Protein AF-A0A7V8X5F7-F1 (afdb_monomer)

Nearest PDB structures (foldseek):
  7b90-assembly1_E  TM=5.081E-01  e=8.384E-01  Thermus thermophilus HB8
  6lxg-assembly1_B  TM=3.988E-01  e=2.016E+00  Mycobacterium tuberculosis

Sequence (150 aa):
MVTTQDTKTSAFPVDWNESIDSGATFMFDPMHFPYPVSPLLQSTMGPAFATGFTTAVNEYNLPIHTVEVCHRNHYRYDRQVMKQPASDEEMRQISEAAEASMQREVGRMMDQWHDEHLPNITSRLNRLRNLDVEGASPDELVKMLDEVGV

Solvent-accessible surface area (backbone atoms only — not comparable to full-atom values): 8913 Å² total; per-residue (Å²): 136,84,82,78,74,79,75,76,71,72,74,73,96,64,68,85,81,57,71,97,51,100,77,71,76,69,43,76,45,62,89,88,45,73,56,72,49,53,73,68,50,52,71,50,50,38,61,51,47,24,53,50,51,28,50,48,31,55,77,39,38,38,67,43,64,42,39,47,60,50,73,58,94,41,32,55,28,36,33,76,41,64,58,81,63,94,42,74,67,52,46,48,52,41,49,54,46,19,50,56,39,46,56,53,50,62,72,42,44,66,56,46,38,66,76,46,48,49,54,51,51,50,52,52,51,53,49,60,71,68,54,56,73,88,80,49,53,72,69,57,51,52,53,52,49,55,70,68,74,106

Foldseek 3Di:
DDDPDPPPPDPDPDDPPPDQDPPDDWAFDCPVFVDFADPVCCVPVQVVVFVVVCVVCVVLLHQFNTKHWDADPRGITIDTHGHDDPDPVSVVVSVVSNVVSCVVCVVCVVVCVVVPVVVLLVVLVVCVVPDPPVPDDPVRVVVSCVSNVD

Secondary structure (DSSP, 8-state):
---------PPPSS-TTS-SSSS--PEE-TTT--SPPPHHHHHHHHHHHHHHHHHHHHHTT-SEEEEEEEEETTEEEEEEEE---SSHHHHHHHHHHHHHHHHHHHHHHHHHIIIIIHHHHHHH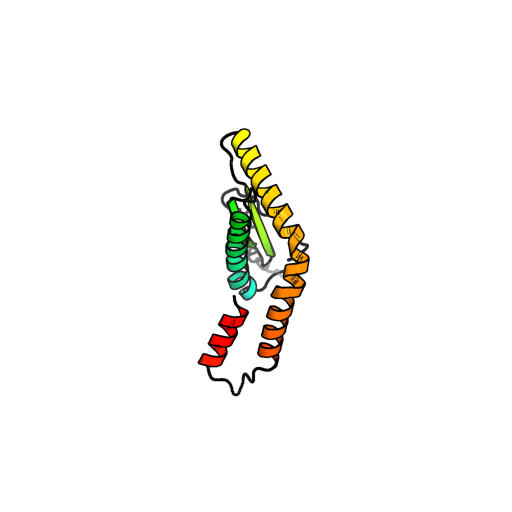HHHHHT--TTT--HHHHHHHHHHHH-

Mean predicted aligned error: 8.95 Å

Radius of gyration: 23.08 Å; Cα contacts (8 Å, |Δi|>4): 115; chains: 1; bounding box: 57×42×76 Å

pLDDT: mean 87.11, std 13.18, range [40.59, 97.25]

Structure (mmCIF, N/CA/C/O backbone):
data_AF-A0A7V8X5F7-F1
#
_entry.id   AF-A0A7V8X5F7-F1
#
loop_
_atom_site.group_PDB
_atom_site.id
_atom_site.type_symbol
_atom_site.label_atom_id
_atom_site.label_alt_id
_atom_site.label_comp_id
_atom_site.label_asym_id
_atom_site.label_entity_id
_atom_site.label_seq_id
_atom_site.pdbx_PDB_ins_code
_atom_site.Cartn_x
_atom_site.Cartn_y
_atom_site.Cartn_z
_atom_site.occupancy
_atom_site.B_iso_or_equiv
_atom_site.auth_seq_id
_atom_site.auth_comp_id
_atom_site.auth_asym_id
_atom_site.auth_atom_id
_atom_site.pdbx_PDB_model_num
ATOM 1 N N . MET A 1 1 ? 28.898 -22.343 53.533 1.00 40.59 1 MET A N 1
ATOM 2 C CA . MET A 1 1 ? 29.130 -22.624 52.103 1.00 40.59 1 MET A CA 1
ATOM 3 C C . MET A 1 1 ? 27.756 -22.638 51.452 1.00 40.59 1 MET A C 1
ATOM 5 O O . MET A 1 1 ? 27.006 -23.573 51.688 1.00 40.59 1 MET A O 1
ATOM 9 N N . VAL A 1 2 ? 27.352 -21.536 50.818 1.00 41.28 2 VAL A N 1
ATOM 10 C CA . VAL A 1 2 ? 26.044 -21.431 50.153 1.00 41.28 2 VAL A CA 1
ATOM 11 C C . VAL A 1 2 ? 26.284 -21.743 48.686 1.00 41.28 2 VAL A C 1
ATOM 13 O O . VAL A 1 2 ? 26.979 -20.994 48.007 1.00 41.28 2 VAL A O 1
ATOM 16 N N . THR A 1 3 ? 25.768 -22.876 48.228 1.00 44.78 3 THR A N 1
ATOM 17 C CA . THR A 1 3 ? 25.770 -23.234 46.813 1.00 44.78 3 THR A CA 1
ATOM 18 C C . THR A 1 3 ? 24.662 -22.434 46.145 1.00 44.78 3 THR A C 1
ATOM 20 O O . THR A 1 3 ? 23.486 -22.761 46.285 1.00 44.78 3 THR A O 1
ATOM 23 N N . THR A 1 4 ? 25.019 -21.354 45.457 1.00 48.47 4 THR A N 1
ATOM 24 C CA . THR A 1 4 ? 24.115 -20.696 44.514 1.00 48.47 4 THR A CA 1
ATOM 25 C C . THR A 1 4 ? 23.880 -21.653 43.353 1.00 48.47 4 THR A C 1
ATOM 27 O O . THR A 1 4 ? 24.790 -21.943 42.582 1.00 48.47 4 THR A O 1
ATOM 30 N N . GLN A 1 5 ? 22.667 -22.198 43.274 1.00 52.88 5 GLN A N 1
ATOM 31 C CA . GLN A 1 5 ? 22.177 -22.843 42.064 1.00 52.88 5 GLN A CA 1
ATOM 32 C C . GLN A 1 5 ? 22.178 -21.790 40.957 1.00 52.88 5 GLN A C 1
ATOM 34 O O . GLN A 1 5 ? 21.457 -20.799 41.061 1.00 52.88 5 GLN A O 1
ATOM 39 N N . ASP A 1 6 ? 22.979 -22.010 39.915 1.00 51.75 6 ASP A N 1
ATOM 40 C CA . ASP A 1 6 ? 22.837 -21.288 38.657 1.00 51.75 6 ASP A CA 1
ATOM 41 C C . ASP A 1 6 ? 21.407 -21.508 38.164 1.00 51.75 6 ASP A C 1
ATOM 43 O O . ASP A 1 6 ? 21.032 -22.597 37.715 1.00 51.75 6 ASP A O 1
ATOM 47 N N . THR A 1 7 ? 20.577 -20.475 38.288 1.00 54.78 7 THR A N 1
ATOM 48 C CA . THR A 1 7 ? 19.336 -20.361 37.532 1.00 54.78 7 THR A CA 1
ATOM 49 C C . THR A 1 7 ? 19.717 -20.537 36.073 1.00 54.78 7 THR A C 1
ATOM 51 O O . THR A 1 7 ? 20.319 -19.644 35.483 1.00 54.78 7 THR A O 1
ATOM 54 N N . LYS A 1 8 ? 19.410 -21.709 35.505 1.00 56.75 8 LYS A N 1
ATOM 55 C CA . LYS A 1 8 ? 19.467 -21.936 34.064 1.00 56.75 8 LYS A CA 1
ATOM 56 C C . LYS A 1 8 ? 18.655 -20.822 33.423 1.00 56.75 8 LYS A C 1
ATOM 58 O O . LYS A 1 8 ? 17.427 -20.856 33.473 1.00 56.75 8 LYS A O 1
ATOM 63 N N . THR A 1 9 ? 19.339 -19.834 32.861 1.00 57.44 9 THR A N 1
ATOM 64 C CA . THR A 1 9 ? 18.733 -18.860 31.968 1.00 57.44 9 THR A CA 1
ATOM 65 C C . THR A 1 9 ? 18.043 -19.685 30.894 1.00 57.44 9 THR A C 1
ATOM 67 O O . THR A 1 9 ? 18.713 -20.406 30.151 1.00 57.44 9 THR A O 1
ATOM 70 N N . SER A 1 10 ? 16.707 -19.689 30.871 1.00 63.28 10 SER A N 1
ATOM 71 C CA . SER A 1 10 ? 15.982 -20.302 29.764 1.00 63.28 10 SER A CA 1
ATOM 72 C C . SER A 1 10 ? 16.532 -19.659 28.500 1.00 63.28 10 SER A C 1
ATOM 74 O O . SER A 1 10 ? 16.605 -18.428 28.444 1.00 63.28 10 SER A O 1
ATOM 76 N N . ALA A 1 11 ? 16.982 -20.467 27.540 1.00 66.81 11 ALA A N 1
ATOM 77 C CA . ALA A 1 11 ? 17.453 -19.950 26.265 1.00 66.81 11 ALA A CA 1
ATOM 78 C C . ALA A 1 11 ? 16.443 -18.914 25.748 1.00 66.81 11 ALA A C 1
ATOM 80 O O . ALA A 1 11 ? 15.232 -19.132 25.841 1.00 66.81 11 ALA A O 1
ATOM 81 N N . PHE A 1 12 ? 16.941 -17.761 25.296 1.00 63.12 12 PHE A N 1
ATOM 82 C CA . PHE A 1 12 ? 16.089 -16.729 24.716 1.00 63.12 12 PHE A CA 1
ATOM 83 C C . PHE A 1 12 ? 15.263 -17.385 23.595 1.00 63.12 12 PHE A C 1
ATOM 85 O O . PHE A 1 12 ? 15.846 -18.096 22.777 1.00 63.12 12 PHE A O 1
ATOM 92 N N . PRO A 1 13 ? 13.929 -17.221 23.564 1.00 69.00 13 PRO A N 1
ATOM 93 C CA . PRO A 1 13 ? 13.042 -18.071 22.762 1.00 69.00 13 PRO A CA 1
ATOM 94 C C . PRO A 1 13 ? 13.134 -17.819 21.249 1.00 69.00 13 PRO A C 1
ATOM 96 O O . PRO A 1 13 ? 12.359 -18.392 20.490 1.00 69.00 13 PRO A O 1
ATOM 99 N N . VAL A 1 14 ? 14.047 -16.949 20.815 1.00 68.06 14 VAL A N 1
ATOM 100 C CA . VAL A 1 14 ? 14.237 -16.544 19.424 1.00 68.06 14 VAL A CA 1
ATOM 101 C C . VAL A 1 14 ? 15.713 -16.694 19.082 1.00 68.06 14 VAL A C 1
ATOM 103 O O . VAL A 1 14 ? 16.560 -16.014 19.663 1.00 68.06 14 VAL A O 1
ATOM 106 N N . ASP A 1 15 ? 16.032 -17.556 18.122 1.00 72.50 15 ASP A N 1
ATOM 107 C CA . ASP A 1 15 ? 17.359 -17.550 17.518 1.00 72.50 15 ASP A CA 1
ATOM 108 C C . ASP A 1 15 ? 17.427 -16.381 16.537 1.00 72.50 15 ASP A C 1
ATOM 110 O O . ASP A 1 15 ? 1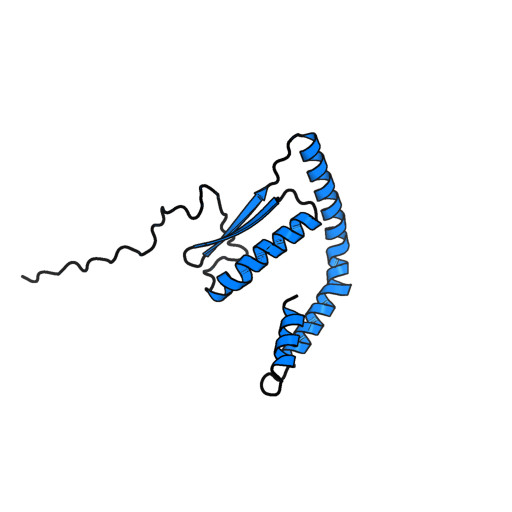6.714 -16.360 15.541 1.00 72.50 15 ASP A O 1
ATOM 114 N N . TRP A 1 16 ? 18.261 -15.382 16.823 1.00 66.88 16 TRP A N 1
ATOM 115 C CA . TRP A 1 16 ? 18.456 -14.220 15.950 1.00 66.88 16 TRP A CA 1
ATOM 116 C C . TRP A 1 16 ? 19.119 -14.580 14.615 1.00 66.88 16 TRP A C 1
ATOM 118 O O . TRP A 1 16 ? 18.967 -13.833 13.651 1.00 66.88 16 TRP A O 1
ATOM 128 N N . ASN A 1 17 ? 19.812 -15.722 14.550 1.00 67.12 17 ASN A N 1
ATOM 129 C CA . ASN A 1 17 ? 20.450 -16.223 13.334 1.00 67.12 17 ASN A CA 1
ATOM 130 C C . ASN A 1 17 ? 19.498 -17.050 12.467 1.00 67.12 17 ASN A C 1
ATOM 132 O O . ASN A 1 17 ? 19.842 -17.370 11.330 1.00 67.12 17 ASN A O 1
ATOM 136 N N . GLU A 1 18 ? 18.309 -17.390 12.975 1.00 72.00 18 GLU A N 1
ATOM 137 C CA . GLU A 1 18 ? 17.274 -17.994 12.149 1.00 72.00 18 GLU A CA 1
ATOM 138 C C . GLU A 1 18 ? 16.883 -16.993 11.058 1.00 72.00 18 GLU A C 1
ATOM 140 O O . GLU A 1 18 ? 16.557 -15.829 11.339 1.00 72.00 18 GLU A O 1
ATOM 145 N N . SER A 1 19 ? 16.991 -17.445 9.809 1.00 65.56 19 SER A N 1
ATOM 146 C CA . SER A 1 19 ? 16.630 -16.656 8.638 1.00 65.56 19 SER A CA 1
ATOM 147 C C . SER A 1 19 ? 15.135 -16.356 8.691 1.00 65.56 19 SER A C 1
ATOM 149 O O . SER A 1 19 ? 14.331 -17.265 8.884 1.00 65.56 19 SER A O 1
ATOM 151 N N . ILE A 1 20 ? 14.753 -15.087 8.526 1.00 62.59 20 ILE A N 1
ATOM 152 C CA . ILE A 1 20 ? 13.334 -14.665 8.500 1.00 62.59 20 ILE A CA 1
ATOM 153 C C . ILE A 1 20 ? 12.641 -15.208 7.238 1.00 62.59 20 ILE A C 1
ATOM 155 O O . ILE A 1 20 ? 11.418 -15.246 7.132 1.00 62.59 20 ILE A O 1
ATOM 159 N N . ASP A 1 21 ? 13.446 -15.631 6.272 1.00 61.22 21 ASP A N 1
ATOM 160 C CA . ASP A 1 21 ? 13.089 -15.870 4.894 1.00 61.22 21 ASP A CA 1
ATOM 161 C C . ASP A 1 21 ? 14.043 -16.873 4.230 1.00 61.22 21 ASP A C 1
ATOM 163 O O . ASP A 1 21 ? 15.162 -17.119 4.676 1.00 61.22 21 ASP A O 1
ATOM 167 N N . SER A 1 22 ? 13.606 -17.470 3.122 1.00 65.25 22 SER A N 1
ATOM 168 C CA . SER A 1 22 ? 14.365 -18.433 2.311 1.00 65.25 22 SER A CA 1
ATOM 169 C C . SER A 1 22 ? 15.516 -17.782 1.514 1.00 65.25 22 SER A C 1
ATOM 171 O O . SER A 1 22 ? 15.678 -18.059 0.328 1.00 65.25 22 SER A O 1
ATOM 173 N N . GLY A 1 23 ? 16.293 -16.890 2.140 1.00 73.56 23 GLY A N 1
ATOM 174 C CA . GLY A 1 23 ? 17.383 -16.130 1.516 1.00 73.56 23 GLY A CA 1
ATOM 175 C C . GLY A 1 23 ? 16.964 -14.800 0.879 1.00 73.56 23 GLY A C 1
ATOM 176 O O . GLY A 1 23 ? 17.660 -14.315 -0.012 1.00 73.56 23 GLY A O 1
ATOM 177 N N . ALA A 1 24 ? 15.831 -14.221 1.288 1.00 82.06 24 ALA A N 1
ATOM 178 C CA . ALA A 1 24 ? 15.433 -12.883 0.855 1.00 82.06 24 ALA A CA 1
ATOM 179 C C . ALA A 1 24 ? 16.085 -11.791 1.732 1.00 82.06 24 ALA A C 1
ATOM 181 O O . ALA A 1 24 ? 16.900 -12.061 2.611 1.00 82.06 24 ALA A O 1
ATOM 182 N N . THR A 1 25 ? 15.824 -10.523 1.417 1.00 85.38 25 THR A N 1
ATOM 183 C CA 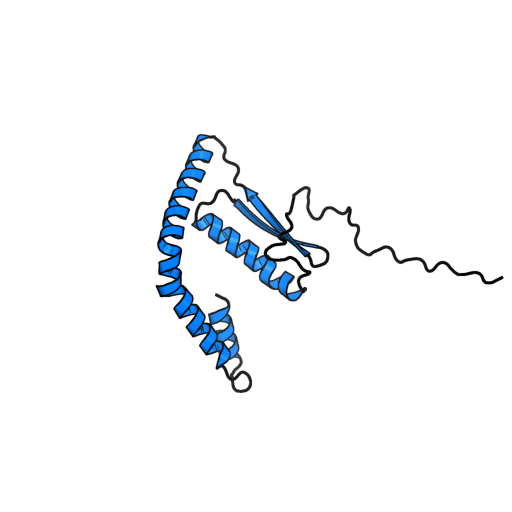. THR A 1 25 ? 16.311 -9.386 2.207 1.00 85.38 25 THR A CA 1
ATOM 184 C C . THR A 1 25 ? 15.157 -8.427 2.421 1.00 85.38 25 THR A C 1
ATOM 186 O O . THR A 1 25 ? 14.645 -7.853 1.459 1.00 85.38 25 THR A O 1
ATOM 189 N N . PHE A 1 26 ? 14.754 -8.273 3.679 1.00 91.44 26 PHE A N 1
ATOM 190 C CA . PHE A 1 26 ? 13.757 -7.300 4.104 1.00 91.44 26 PHE A CA 1
ATOM 191 C C . PHE A 1 26 ? 14.428 -6.074 4.716 1.00 91.44 26 PHE A C 1
ATOM 193 O O . PHE A 1 26 ? 15.465 -6.166 5.377 1.00 91.44 26 PHE A O 1
ATOM 200 N N . MET A 1 27 ? 13.802 -4.924 4.510 1.00 92.31 27 MET A N 1
ATOM 201 C CA . MET A 1 27 ? 14.254 -3.632 4.991 1.00 92.31 27 MET A CA 1
ATOM 202 C C . MET A 1 27 ? 13.425 -3.211 6.197 1.00 92.31 27 MET A C 1
ATOM 204 O O . MET A 1 27 ? 12.210 -3.392 6.236 1.00 92.31 27 MET A O 1
ATOM 208 N N . PHE A 1 28 ? 14.101 -2.657 7.200 1.00 93.56 28 PHE A N 1
ATOM 209 C CA . PHE A 1 28 ? 13.427 -1.989 8.303 1.00 93.56 28 PHE A CA 1
ATOM 210 C C . PHE A 1 28 ? 13.058 -0.566 7.880 1.00 93.56 28 PHE A C 1
ATOM 212 O O . PHE A 1 28 ? 13.920 0.162 7.384 1.00 93.56 28 PHE A O 1
ATOM 219 N N . ASP A 1 29 ? 11.808 -0.173 8.118 1.00 89.94 29 ASP A N 1
ATOM 220 C CA . ASP A 1 29 ? 11.287 1.163 7.832 1.00 89.94 29 ASP A CA 1
ATOM 221 C C . ASP A 1 29 ? 11.114 1.973 9.131 1.00 89.94 29 ASP A C 1
ATOM 223 O O . ASP A 1 29 ? 10.038 1.972 9.742 1.00 89.94 29 ASP A O 1
ATOM 227 N N . PRO A 1 30 ? 12.160 2.690 9.580 1.00 93.88 30 PRO A N 1
ATOM 228 C CA . PRO A 1 30 ? 12.078 3.503 10.785 1.00 93.88 30 PRO A CA 1
ATOM 229 C C . PRO A 1 30 ? 11.247 4.777 10.592 1.00 93.88 30 PRO A C 1
ATOM 231 O O . PRO A 1 30 ? 10.942 5.440 11.580 1.00 93.88 30 PRO A O 1
ATOM 234 N N . MET A 1 31 ? 10.908 5.158 9.355 1.00 95.31 31 MET A N 1
ATOM 235 C CA . MET A 1 31 ? 10.143 6.377 9.095 1.00 95.31 31 MET A CA 1
ATOM 236 C C . MET A 1 31 ? 8.667 6.174 9.439 1.00 95.31 31 MET A C 1
ATOM 238 O O . MET A 1 31 ? 8.061 7.053 10.050 1.00 95.31 31 MET A O 1
ATOM 242 N N . HIS A 1 32 ? 8.110 5.008 9.103 1.00 91.94 32 HIS A N 1
ATOM 243 C CA . HIS A 1 32 ? 6.701 4.701 9.367 1.00 91.94 32 HIS A CA 1
ATOM 244 C C . HIS A 1 32 ? 6.497 3.729 10.537 1.00 91.94 32 HIS A C 1
ATOM 246 O O . HIS A 1 32 ? 5.473 3.805 11.218 1.00 91.94 32 HIS A O 1
ATOM 252 N N . PHE A 1 33 ? 7.465 2.847 10.816 1.00 93.94 33 PHE A N 1
ATOM 253 C CA . PHE A 1 33 ? 7.370 1.824 11.866 1.00 93.94 33 PHE A CA 1
ATOM 254 C C . PHE A 1 33 ? 8.603 1.791 12.791 1.00 93.94 33 PHE A C 1
ATOM 256 O O . PHE A 1 33 ? 9.216 0.737 12.964 1.00 93.94 33 PHE A O 1
ATOM 263 N N . PRO A 1 34 ? 8.967 2.910 13.455 1.00 96.25 34 PRO A N 1
ATOM 264 C CA . PRO A 1 34 ? 10.154 2.966 14.319 1.00 96.25 34 PRO A CA 1
ATOM 265 C C . PRO A 1 34 ? 10.069 2.086 15.576 1.00 96.25 34 PRO A C 1
ATOM 267 O O . PRO A 1 34 ? 11.090 1.809 16.208 1.00 9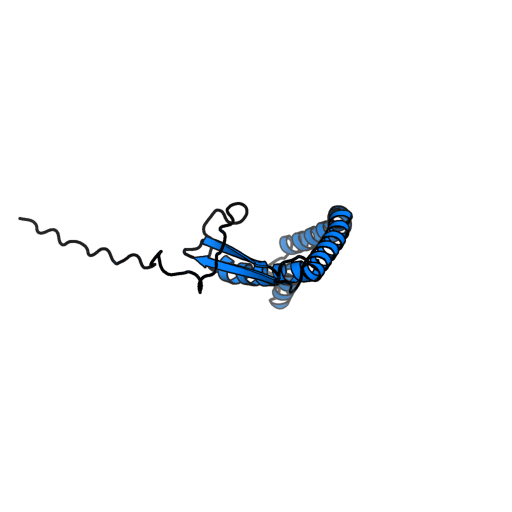6.25 34 PRO A O 1
ATOM 270 N N . TYR A 1 35 ? 8.865 1.663 15.967 1.00 96.44 35 TYR A N 1
ATOM 271 C CA . TYR A 1 35 ? 8.594 0.967 17.223 1.00 96.44 35 TYR A CA 1
ATOM 272 C C . TYR A 1 35 ? 7.907 -0.385 16.997 1.00 96.44 35 TYR A C 1
ATOM 274 O O . TYR A 1 35 ? 7.304 -0.603 15.943 1.00 96.44 35 TYR A O 1
ATOM 282 N N . PRO A 1 36 ? 7.937 -1.277 18.005 1.00 95.38 36 PRO A N 1
ATOM 283 C CA . PRO A 1 36 ? 7.167 -2.511 17.990 1.00 95.38 36 PRO A CA 1
ATOM 284 C C . PRO A 1 36 ? 5.678 -2.286 17.686 1.00 95.38 36 PRO A C 1
ATOM 286 O O . PRO A 1 36 ? 5.020 -1.449 18.304 1.00 95.38 36 PRO A O 1
ATOM 289 N N . VAL A 1 37 ? 5.133 -3.086 16.777 1.00 94.50 37 VAL A N 1
ATOM 290 C CA . VAL A 1 37 ? 3.725 -3.127 16.394 1.00 94.50 37 VAL A CA 1
ATOM 291 C C . VAL A 1 37 ? 2.976 -4.225 17.150 1.00 94.50 37 VAL A C 1
ATOM 293 O O . VAL A 1 37 ? 3.468 -5.341 17.350 1.00 94.50 37 VAL A O 1
ATOM 296 N N . SER A 1 38 ? 1.748 -3.921 17.570 1.00 94.50 38 SER A N 1
ATOM 297 C CA . SER A 1 38 ? 0.905 -4.872 18.298 1.00 94.50 38 SER A CA 1
ATOM 298 C C . SER A 1 38 ? 0.515 -6.070 17.418 1.00 94.50 38 SER A C 1
ATOM 300 O O . SER A 1 38 ? 0.426 -5.923 16.197 1.00 94.50 38 SER A O 1
ATOM 302 N N . PRO A 1 39 ? 0.209 -7.245 18.000 1.00 92.69 39 PRO A N 1
ATOM 303 C CA . PRO A 1 39 ? -0.277 -8.394 17.231 1.00 92.69 39 PRO A CA 1
ATOM 304 C C . PRO A 1 39 ? -1.502 -8.083 16.357 1.00 92.69 39 PRO A C 1
ATOM 306 O O . PRO A 1 39 ? -1.606 -8.598 15.249 1.00 92.69 39 PRO A O 1
ATOM 309 N N . LEU A 1 40 ? -2.394 -7.199 16.822 1.00 90.44 40 LEU A N 1
ATOM 310 C CA . LEU A 1 40 ? -3.555 -6.752 16.048 1.00 90.44 40 LEU A CA 1
ATOM 311 C C . LEU A 1 40 ? -3.140 -5.992 14.784 1.00 90.44 40 LEU A C 1
ATOM 313 O O . LEU A 1 40 ? -3.699 -6.211 13.713 1.00 90.44 40 LEU A O 1
ATOM 317 N N . LEU A 1 41 ? -2.146 -5.110 14.891 1.00 89.94 41 LEU A N 1
ATOM 318 C CA . LEU A 1 41 ? -1.657 -4.357 13.742 1.00 89.94 41 LEU A CA 1
ATOM 319 C C . LEU A 1 41 ? -0.932 -5.277 12.751 1.00 89.94 41 LEU A C 1
ATOM 321 O O . LEU A 1 41 ? -1.090 -5.133 11.541 1.00 89.94 41 LEU A O 1
ATOM 325 N N . GLN A 1 42 ? -0.193 -6.263 13.263 1.00 92.88 42 GLN A N 1
ATOM 326 C CA . GLN A 1 42 ? 0.474 -7.269 12.436 1.00 92.88 42 GLN A CA 1
ATOM 327 C C . GLN A 1 42 ? -0.527 -8.096 11.624 1.00 92.88 42 GLN A C 1
ATOM 329 O O . GLN A 1 42 ? -0.303 -8.312 10.434 1.00 92.88 42 GLN A O 1
ATOM 334 N N . SER A 1 43 ? -1.625 -8.539 12.247 1.00 89.88 43 SER A N 1
ATOM 335 C CA . SER A 1 43 ? -2.613 -9.415 11.606 1.00 89.88 43 SER A CA 1
ATOM 336 C C . SER A 1 43 ? -3.544 -8.694 10.634 1.00 89.88 43 SER A C 1
ATOM 338 O O . SER A 1 43 ? -4.049 -9.323 9.708 1.00 89.88 43 SER A O 1
ATOM 340 N N . THR A 1 44 ? -3.763 -7.393 10.821 1.00 88.44 44 THR A N 1
ATOM 341 C CA . THR A 1 44 ? -4.675 -6.602 9.982 1.00 88.44 44 THR A CA 1
ATOM 342 C C . THR A 1 44 ? -3.921 -5.788 8.934 1.00 88.44 44 THR A C 1
ATOM 344 O O . THR A 1 44 ? -4.086 -5.996 7.733 1.00 88.44 44 THR A O 1
ATOM 347 N N . MET A 1 45 ? -3.035 -4.892 9.366 1.00 86.88 45 MET A N 1
ATOM 348 C CA . MET A 1 45 ? -2.382 -3.929 8.484 1.00 86.88 45 MET A CA 1
ATOM 349 C C . MET A 1 45 ? -1.266 -4.545 7.640 1.00 86.88 45 MET A C 1
ATOM 351 O O . MET A 1 45 ? -1.036 -4.086 6.527 1.00 86.88 45 MET A O 1
ATOM 355 N N . GLY A 1 46 ? -0.566 -5.570 8.134 1.00 87.88 46 GLY A N 1
ATOM 356 C CA . GLY A 1 46 ? 0.487 -6.247 7.367 1.00 87.88 46 GLY A CA 1
ATOM 357 C C . GLY A 1 46 ? -0.023 -6.803 6.029 1.00 87.88 46 GLY A C 1
ATOM 358 O O . GLY A 1 46 ? 0.425 -6.337 4.978 1.00 87.88 46 GLY A O 1
ATOM 359 N N . PRO A 1 47 ? -0.991 -7.742 6.048 1.00 88.50 47 PRO A N 1
ATOM 360 C CA . PRO A 1 47 ? -1.571 -8.316 4.833 1.00 88.50 47 PRO A CA 1
ATOM 361 C C . PRO A 1 47 ? -2.280 -7.284 3.947 1.00 88.50 47 PRO A C 1
ATOM 363 O O . PRO A 1 47 ? -2.123 -7.312 2.723 1.00 88.50 47 PRO A O 1
ATOM 366 N N . ALA A 1 48 ? -3.027 -6.355 4.559 1.00 90.81 48 ALA A N 1
ATOM 367 C CA . ALA A 1 48 ? -3.741 -5.310 3.830 1.00 90.81 48 ALA A CA 1
ATOM 368 C C . ALA A 1 48 ? -2.773 -4.383 3.081 1.00 90.81 48 ALA A C 1
ATOM 370 O O . ALA A 1 48 ? -2.976 -4.108 1.900 1.00 90.81 48 ALA A O 1
ATOM 371 N N . PHE A 1 49 ? -1.681 -3.966 3.729 1.00 91.44 49 PHE A N 1
ATOM 372 C CA . PHE A 1 49 ? -0.668 -3.122 3.102 1.00 91.44 49 PHE A CA 1
ATOM 373 C C . PHE A 1 49 ? 0.024 -3.836 1.943 1.00 91.44 49 PHE A C 1
ATOM 375 O O . PHE A 1 49 ? 0.100 -3.273 0.857 1.00 91.44 49 PHE A O 1
ATOM 382 N N . ALA A 1 50 ? 0.509 -5.065 2.149 1.00 93.00 50 ALA A N 1
ATOM 383 C CA . ALA A 1 50 ? 1.189 -5.826 1.099 1.00 93.00 50 ALA A CA 1
ATOM 384 C C . ALA A 1 50 ? 0.303 -5.971 -0.152 1.00 93.00 50 ALA A C 1
ATOM 386 O O . ALA A 1 50 ? 0.741 -5.697 -1.270 1.00 93.00 50 ALA A O 1
ATOM 387 N N . THR A 1 51 ? -0.974 -6.310 0.046 1.00 94.75 51 THR A N 1
ATOM 388 C CA . THR A 1 51 ? -1.955 -6.480 -1.037 1.00 94.75 51 THR A CA 1
ATOM 389 C C . THR A 1 51 ? -2.286 -5.159 -1.730 1.00 94.75 51 THR A C 1
ATOM 391 O O . THR A 1 51 ? -2.216 -5.066 -2.958 1.00 94.75 51 THR A O 1
ATOM 394 N N . GLY A 1 52 ? -2.629 -4.124 -0.959 1.00 94.12 52 GLY A N 1
ATOM 395 C CA . GLY A 1 52 ? -3.009 -2.818 -1.496 1.00 94.12 52 GLY A CA 1
ATOM 396 C C . GLY A 1 52 ? -1.856 -2.147 -2.235 1.00 94.12 52 GLY A C 1
ATOM 397 O O . GLY A 1 52 ? -2.024 -1.689 -3.362 1.00 94.12 52 GLY A O 1
ATOM 398 N N . PHE A 1 53 ? -0.653 -2.176 -1.658 1.00 94.06 53 PHE A N 1
ATOM 399 C CA . PHE A 1 53 ? 0.530 -1.604 -2.292 1.00 94.06 53 PHE A CA 1
ATOM 400 C C . PHE A 1 53 ? 0.911 -2.379 -3.558 1.00 94.06 53 PHE A C 1
ATOM 402 O O . PHE A 1 53 ? 1.180 -1.763 -4.583 1.00 94.06 53 PHE A O 1
ATOM 409 N N . THR A 1 54 ? 0.853 -3.717 -3.534 1.00 96.44 54 THR A N 1
ATOM 410 C CA . THR A 1 54 ? 1.064 -4.540 -4.740 1.00 96.44 54 THR A CA 1
ATOM 411 C C . THR A 1 54 ? 0.041 -4.219 -5.835 1.00 96.44 54 THR A C 1
ATOM 413 O O . THR A 1 54 ? 0.373 -4.187 -7.017 1.00 96.44 54 THR A O 1
ATOM 416 N N . THR A 1 55 ? -1.205 -3.937 -5.466 1.00 96.12 55 THR A N 1
ATOM 417 C CA . THR A 1 55 ? -2.234 -3.520 -6.429 1.00 96.12 55 THR A CA 1
ATOM 418 C C . THR A 1 55 ? -1.887 -2.161 -7.040 1.00 96.12 55 THR A C 1
ATOM 420 O O . THR A 1 55 ? -1.841 -2.037 -8.262 1.00 96.12 55 THR A O 1
ATOM 423 N N . ALA A 1 56 ? -1.533 -1.178 -6.209 1.00 93.12 56 ALA A N 1
ATOM 424 C CA . ALA A 1 56 ? -1.180 0.168 -6.655 1.00 93.12 56 ALA A CA 1
ATOM 425 C C . ALA A 1 56 ? 0.059 0.189 -7.568 1.00 93.12 56 ALA A C 1
ATOM 427 O O . ALA A 1 56 ? 0.048 0.834 -8.613 1.00 93.12 56 ALA A O 1
ATOM 428 N N . VAL A 1 57 ? 1.129 -0.545 -7.230 1.00 94.81 57 VAL A N 1
ATOM 429 C CA . VAL A 1 57 ? 2.332 -0.591 -8.087 1.00 94.81 57 VAL A CA 1
ATOM 430 C C . VAL A 1 57 ? 2.032 -1.189 -9.462 1.00 94.81 57 VAL A C 1
ATOM 432 O O . VAL A 1 57 ? 2.651 -0.786 -10.446 1.00 94.81 57 VAL A O 1
ATOM 435 N N . ASN A 1 58 ? 1.069 -2.112 -9.549 1.00 93.31 58 ASN A N 1
ATOM 436 C CA . ASN A 1 58 ? 0.620 -2.669 -10.821 1.00 93.31 58 ASN A CA 1
ATOM 437 C C . ASN A 1 58 ? -0.233 -1.667 -11.608 1.00 93.31 58 ASN A C 1
ATOM 439 O O . ASN A 1 58 ? 0.006 -1.490 -12.799 1.00 93.31 58 ASN A O 1
ATOM 443 N N . GLU A 1 59 ? -1.166 -0.975 -10.953 1.00 93.69 59 GLU A N 1
ATOM 444 C CA . GLU A 1 59 ? -2.001 0.061 -11.576 1.00 93.69 59 GLU A CA 1
ATOM 445 C C . GLU A 1 59 ? -1.168 1.213 -12.161 1.00 93.69 59 GLU A C 1
ATOM 447 O O . GLU A 1 59 ? -1.436 1.692 -13.265 1.00 93.69 59 GLU A O 1
ATOM 452 N N . TYR A 1 60 ? -0.102 1.607 -11.463 1.00 92.50 60 TYR A N 1
ATOM 453 C CA . TYR A 1 60 ? 0.803 2.676 -11.890 1.00 92.50 60 TYR A CA 1
ATOM 454 C C . TYR A 1 60 ? 1.994 2.193 -12.724 1.00 92.50 60 TYR A C 1
ATOM 456 O O . TYR A 1 60 ? 2.919 2.962 -12.978 1.00 92.50 60 TYR A O 1
ATOM 464 N N . ASN A 1 61 ? 1.986 0.932 -13.166 1.00 93.81 61 ASN A N 1
ATOM 465 C CA . ASN A 1 61 ? 3.036 0.331 -13.993 1.00 93.81 61 ASN A CA 1
ATOM 466 C C . ASN A 1 61 ? 4.453 0.436 -13.403 1.00 93.81 61 ASN A C 1
ATOM 468 O O . ASN A 1 61 ? 5.437 0.376 -14.138 1.00 93.81 61 ASN A O 1
ATOM 472 N N . LEU A 1 62 ? 4.581 0.552 -12.081 1.00 95.25 62 LEU A N 1
ATOM 473 C CA . LEU A 1 62 ? 5.879 0.663 -11.426 1.00 95.25 62 LEU A CA 1
ATOM 474 C C . LEU A 1 62 ? 6.710 -0.618 -11.646 1.00 95.25 62 LEU A C 1
ATOM 476 O O . LEU A 1 62 ? 6.150 -1.707 -11.849 1.00 95.25 62 LEU A O 1
ATOM 480 N N . PRO A 1 63 ? 8.054 -0.537 -11.585 1.00 95.31 63 PRO A N 1
ATOM 481 C CA . PRO A 1 63 ? 8.951 -1.677 -11.801 1.00 95.31 63 PRO A CA 1
ATOM 482 C C . PRO A 1 63 ? 8.972 -2.677 -10.625 1.00 95.31 63 PRO A C 1
ATOM 484 O O . PRO A 1 63 ? 9.953 -3.389 -10.420 1.00 95.31 63 PRO A O 1
ATOM 487 N N . ILE A 1 64 ? 7.888 -2.755 -9.853 1.00 95.81 64 ILE A N 1
ATOM 488 C CA . ILE A 1 64 ? 7.722 -3.627 -8.690 1.00 95.81 64 ILE A CA 1
ATOM 489 C C . ILE A 1 64 ? 6.726 -4.725 -9.070 1.00 95.81 64 ILE A C 1
ATOM 491 O O . ILE A 1 64 ? 5.651 -4.448 -9.595 1.00 95.81 64 ILE A O 1
ATOM 495 N N . HIS A 1 65 ? 7.103 -5.979 -8.845 1.00 94.62 65 HIS A N 1
ATOM 496 C CA . HIS A 1 65 ? 6.258 -7.150 -9.054 1.00 94.62 65 HIS A CA 1
ATOM 497 C C . HIS A 1 65 ? 5.325 -7.389 -7.863 1.00 94.62 65 HIS A C 1
ATOM 499 O O . HIS A 1 65 ? 4.127 -7.590 -8.047 1.00 94.62 65 HIS A O 1
ATOM 505 N N . THR A 1 66 ? 5.875 -7.360 -6.648 1.00 95.38 66 THR A N 1
ATOM 506 C CA . THR A 1 66 ? 5.113 -7.535 -5.409 1.00 95.38 66 THR A CA 1
ATOM 507 C C . THR A 1 66 ? 5.783 -6.813 -4.247 1.00 95.38 66 THR A C 1
ATOM 509 O O . THR A 1 66 ? 6.999 -6.591 -4.258 1.00 95.38 66 THR A O 1
ATOM 512 N N . VAL A 1 67 ? 4.986 -6.455 -3.245 1.00 94.94 67 VAL A N 1
ATOM 513 C CA . VAL A 1 67 ? 5.449 -5.968 -1.948 1.00 94.94 67 VAL A CA 1
ATOM 514 C C . VAL A 1 67 ? 5.126 -7.002 -0.885 1.00 94.94 67 VAL A C 1
ATOM 516 O O . VAL A 1 67 ? 3.979 -7.404 -0.705 1.00 94.94 67 VAL A O 1
ATOM 519 N N . GLU A 1 68 ? 6.153 -7.412 -0.158 1.00 93.75 68 GLU A N 1
ATOM 520 C CA . GLU A 1 68 ? 6.075 -8.381 0.925 1.00 93.75 68 GLU A CA 1
ATOM 521 C C . GLU A 1 68 ? 6.249 -7.650 2.258 1.00 93.75 68 GLU A C 1
ATOM 523 O O . GLU A 1 68 ? 7.059 -6.731 2.374 1.00 93.75 68 GLU A O 1
ATOM 528 N N . VAL A 1 69 ? 5.500 -8.068 3.277 1.00 92.75 69 VAL A N 1
ATOM 529 C CA . VAL A 1 69 ? 5.634 -7.570 4.651 1.00 92.75 69 VAL A CA 1
ATOM 530 C C . VAL A 1 69 ? 5.851 -8.761 5.567 1.00 92.75 69 VAL A C 1
ATOM 532 O O . VAL A 1 69 ? 5.120 -9.748 5.489 1.00 92.75 69 VAL A O 1
ATOM 535 N N . CYS A 1 70 ? 6.818 -8.655 6.469 1.00 90.81 70 CYS A N 1
ATOM 536 C CA . CYS A 1 70 ? 7.021 -9.625 7.532 1.00 90.81 70 CYS A CA 1
ATOM 537 C C . CYS A 1 70 ? 7.173 -8.920 8.884 1.00 90.81 70 CYS A C 1
ATOM 539 O O . CYS A 1 70 ? 7.417 -7.713 8.971 1.00 90.81 70 CYS A O 1
ATOM 541 N N . HIS A 1 71 ? 6.992 -9.686 9.958 1.00 90.38 71 HIS A N 1
ATOM 542 C CA . HIS A 1 71 ? 7.159 -9.191 11.317 1.00 90.38 71 HIS A CA 1
ATOM 543 C C . HIS A 1 71 ? 8.073 -10.124 12.101 1.00 90.38 71 HIS A C 1
ATOM 545 O O . HIS A 1 71 ? 7.897 -11.340 12.069 1.00 90.38 71 HIS A O 1
ATOM 551 N N . ARG A 1 72 ? 9.017 -9.554 12.853 1.00 87.38 72 ARG A N 1
ATOM 552 C CA . ARG A 1 72 ? 9.873 -10.297 13.786 1.00 87.38 72 ARG A CA 1
ATOM 553 C C . ARG A 1 72 ? 10.029 -9.509 15.069 1.00 87.38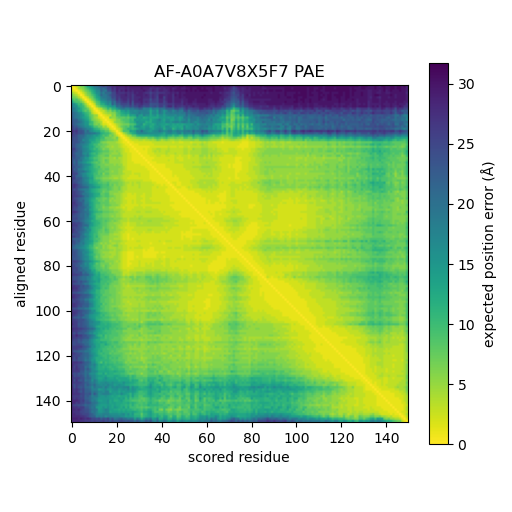 72 ARG A C 1
ATOM 555 O O . ARG A 1 72 ? 10.349 -8.327 15.030 1.00 87.38 72 ARG A O 1
ATOM 562 N N . ASN A 1 73 ? 9.810 -10.162 16.210 1.00 87.69 73 ASN A N 1
ATOM 563 C CA . ASN A 1 73 ? 9.905 -9.529 17.531 1.00 87.69 73 ASN A CA 1
ATOM 564 C C . ASN A 1 73 ? 9.093 -8.233 17.623 1.00 87.69 73 ASN A C 1
ATOM 566 O O . ASN A 1 73 ? 9.540 -7.247 18.199 1.00 87.69 73 ASN A O 1
ATOM 570 N N . HIS A 1 74 ? 7.907 -8.246 17.016 1.00 91.75 74 HIS A N 1
ATOM 571 C CA . HIS A 1 74 ? 7.021 -7.096 16.884 1.00 91.75 74 HIS A CA 1
ATOM 572 C C . HIS A 1 74 ? 7.536 -5.950 16.008 1.00 91.75 74 HIS A C 1
ATOM 574 O O . HIS A 1 74 ? 6.821 -4.978 15.857 1.00 91.75 74 HIS A O 1
ATOM 580 N N . TYR A 1 75 ? 8.692 -6.041 15.362 1.00 92.81 75 TYR A N 1
ATOM 581 C CA . TYR A 1 75 ? 9.105 -5.061 14.358 1.00 92.81 75 TYR A CA 1
ATOM 582 C C . TYR A 1 75 ? 8.620 -5.472 12.976 1.00 92.81 75 TYR A C 1
ATOM 584 O O . TYR A 1 75 ? 8.607 -6.658 12.643 1.00 92.81 75 TYR A O 1
ATOM 592 N N . ARG A 1 76 ? 8.204 -4.480 12.190 1.00 92.94 76 ARG A N 1
ATOM 593 C CA . ARG A 1 76 ? 7.781 -4.652 10.804 1.00 92.94 76 ARG A CA 1
ATOM 594 C C . ARG A 1 76 ? 8.967 -4.455 9.870 1.00 92.94 76 ARG A C 1
ATOM 596 O O . ARG A 1 76 ? 9.736 -3.515 10.043 1.00 92.94 76 ARG A O 1
ATOM 603 N N . TYR A 1 77 ? 9.045 -5.310 8.863 1.00 92.50 77 TYR A N 1
ATOM 604 C CA . TYR A 1 77 ? 9.974 -5.178 7.757 1.00 92.50 77 TYR A CA 1
ATOM 605 C C . TYR A 1 77 ? 9.219 -5.372 6.446 1.00 92.50 77 TYR A C 1
ATOM 607 O O . TYR A 1 77 ? 8.223 -6.102 6.393 1.00 92.50 77 TYR A O 1
ATOM 615 N N . ASP A 1 78 ? 9.692 -4.735 5.388 1.00 93.19 78 ASP A N 1
ATOM 616 C CA . ASP A 1 78 ? 9.100 -4.835 4.061 1.00 93.19 78 ASP A CA 1
ATOM 617 C C . ASP A 1 78 ? 10.152 -5.078 2.986 1.00 93.19 78 ASP A C 1
ATOM 619 O O . ASP A 1 78 ? 11.354 -4.884 3.175 1.00 93.19 78 ASP A O 1
ATOM 623 N N . ARG A 1 79 ? 9.687 -5.591 1.855 1.00 92.94 79 ARG A N 1
ATOM 624 C CA . ARG A 1 79 ? 10.520 -5.881 0.701 1.00 92.94 79 ARG A CA 1
ATOM 625 C C . ARG A 1 79 ? 9.732 -5.606 -0.562 1.00 92.94 79 ARG A C 1
ATOM 627 O O . ARG A 1 79 ? 8.604 -6.064 -0.713 1.00 92.94 79 ARG A O 1
ATOM 634 N N . GLN A 1 80 ? 10.367 -4.918 -1.501 1.00 94.44 80 GLN A N 1
ATOM 635 C CA . GLN A 1 80 ? 9.863 -4.768 -2.860 1.00 94.44 80 GLN A CA 1
ATOM 636 C C . GLN A 1 80 ? 10.594 -5.764 -3.758 1.00 94.44 80 GLN A C 1
ATOM 638 O O . GLN A 1 80 ? 11.821 -5.742 -3.868 1.00 94.44 80 GLN A O 1
ATOM 643 N N . VAL A 1 81 ? 9.849 -6.664 -4.389 1.00 94.38 81 VAL A N 1
ATOM 644 C CA . VAL A 1 81 ? 10.391 -7.579 -5.392 1.00 94.38 81 VAL A CA 1
ATOM 645 C C . VAL A 1 81 ? 10.307 -6.878 -6.737 1.00 94.38 81 VAL A C 1
ATOM 647 O O . VAL A 1 81 ? 9.213 -6.629 -7.235 1.00 94.38 81 VAL A O 1
ATOM 650 N N . MET A 1 82 ? 11.453 -6.541 -7.320 1.00 94.25 82 MET A N 1
ATOM 651 C CA . MET A 1 82 ? 11.508 -5.845 -8.607 1.00 94.25 82 MET A CA 1
ATOM 652 C C . MET A 1 82 ? 11.127 -6.780 -9.759 1.00 94.25 82 MET A C 1
ATOM 654 O O . MET A 1 82 ? 11.432 -7.977 -9.727 1.00 94.25 82 MET A O 1
ATOM 658 N N . LYS A 1 83 ? 10.492 -6.228 -10.798 1.00 94.56 83 LYS A N 1
ATOM 659 C CA . LYS A 1 83 ? 10.276 -6.942 -12.065 1.00 94.56 83 LYS A CA 1
ATOM 660 C C . LYS A 1 83 ? 11.631 -7.308 -12.685 1.00 94.56 83 LYS A C 1
ATOM 662 O O . LYS A 1 83 ? 12.589 -6.548 -12.572 1.00 94.56 83 LYS A O 1
ATOM 667 N N . GLN A 1 84 ? 11.698 -8.469 -13.334 1.00 94.38 84 GLN A N 1
ATOM 668 C CA . GLN A 1 84 ? 12.901 -8.977 -14.001 1.00 94.38 84 GLN A CA 1
ATOM 669 C C . GLN A 1 84 ? 12.679 -8.938 -15.520 1.00 94.38 84 GLN A C 1
ATOM 671 O O . GLN A 1 84 ? 12.151 -9.909 -16.064 1.00 94.38 84 GLN A O 1
ATOM 676 N N . PRO A 1 85 ? 12.996 -7.820 -16.199 1.00 93.69 85 PRO A N 1
ATOM 677 C CA . PRO A 1 85 ? 12.841 -7.724 -17.646 1.00 93.69 85 PRO A CA 1
ATOM 678 C C . PRO A 1 85 ? 13.784 -8.702 -18.357 1.00 93.69 85 PRO A C 1
ATOM 680 O O . PRO A 1 85 ? 14.923 -8.908 -17.938 1.00 93.69 85 PRO A O 1
ATOM 683 N N . ALA A 1 86 ? 13.325 -9.289 -19.459 1.00 95.19 86 ALA A N 1
ATOM 684 C CA . ALA A 1 86 ? 14.101 -10.214 -20.278 1.00 95.19 86 ALA A CA 1
ATOM 685 C C . ALA A 1 86 ? 15.089 -9.498 -21.219 1.00 95.19 86 ALA A C 1
ATOM 687 O O . ALA A 1 86 ? 15.934 -10.150 -21.835 1.00 95.19 86 ALA A O 1
ATOM 688 N N . SER A 1 87 ? 14.975 -8.172 -21.367 1.00 97.00 87 SER A N 1
ATOM 689 C CA . SER A 1 87 ? 15.828 -7.360 -22.242 1.00 97.00 87 SER A CA 1
ATOM 690 C C . SER A 1 87 ? 15.894 -5.889 -21.817 1.00 97.00 87 SER A C 1
ATOM 692 O O . SER A 1 87 ? 15.011 -5.393 -21.116 1.00 97.00 87 SER A O 1
ATOM 694 N N . ASP A 1 88 ? 16.904 -5.170 -22.314 1.00 95.94 88 ASP A N 1
ATOM 695 C CA . ASP A 1 88 ? 17.043 -3.718 -22.118 1.00 95.94 88 ASP A CA 1
ATOM 696 C C . ASP A 1 88 ? 15.859 -2.934 -22.702 1.00 95.94 88 ASP A C 1
ATOM 698 O O . ASP A 1 88 ? 15.449 -1.915 -22.149 1.00 95.94 88 ASP A O 1
ATOM 702 N N . GLU A 1 89 ? 15.288 -3.416 -23.806 1.00 96.62 89 GLU A N 1
ATOM 703 C CA . GLU A 1 89 ? 14.114 -2.801 -24.429 1.00 96.62 89 GLU A CA 1
ATOM 704 C C . GLU A 1 89 ? 12.878 -2.930 -23.532 1.00 96.62 89 GLU A C 1
ATOM 706 O O . GLU A 1 89 ? 12.168 -1.955 -23.303 1.00 96.62 89 GLU A O 1
ATOM 711 N N . GLU A 1 90 ? 12.655 -4.104 -22.941 1.00 95.44 90 GLU A N 1
ATOM 712 C CA . GLU A 1 90 ? 11.570 -4.293 -21.975 1.00 95.44 90 GLU A CA 1
ATOM 713 C C . GLU A 1 90 ? 11.782 -3.434 -20.719 1.00 95.44 90 GLU A C 1
ATOM 715 O O . GLU A 1 90 ? 10.843 -2.812 -20.219 1.00 95.44 90 GLU A O 1
ATOM 720 N N . MET A 1 91 ? 13.026 -3.323 -20.238 1.00 94.44 91 MET A N 1
ATOM 721 C CA . MET A 1 91 ? 13.366 -2.432 -19.127 1.00 94.44 91 MET A CA 1
ATOM 722 C C . MET A 1 91 ? 13.033 -0.968 -19.451 1.00 94.44 91 MET A C 1
ATOM 724 O O . MET A 1 91 ? 12.470 -0.262 -18.607 1.00 94.44 91 MET A O 1
ATOM 728 N N . ARG A 1 92 ? 13.349 -0.504 -20.668 1.00 95.81 92 ARG A N 1
ATOM 729 C CA . ARG A 1 92 ? 12.982 0.840 -21.133 1.00 95.81 92 ARG A CA 1
ATOM 730 C C . ARG A 1 92 ? 11.471 1.036 -21.161 1.00 95.81 92 ARG A C 1
ATOM 732 O O . ARG A 1 92 ? 10.997 2.018 -20.604 1.00 95.81 92 ARG A O 1
ATOM 739 N N . GLN A 1 93 ? 10.724 0.094 -21.731 1.00 96.06 93 GLN A N 1
ATOM 740 C CA . GLN A 1 93 ? 9.262 0.178 -21.819 1.00 96.06 93 GLN A CA 1
ATOM 741 C C . GLN A 1 93 ? 8.602 0.246 -20.437 1.00 96.06 93 GLN A C 1
ATOM 743 O O . GLN A 1 93 ? 7.712 1.068 -20.220 1.00 96.06 93 GLN A O 1
ATOM 748 N N . ILE A 1 94 ? 9.068 -0.563 -19.477 1.00 94.69 94 ILE A N 1
ATOM 749 C CA . ILE A 1 94 ? 8.600 -0.498 -18.083 1.00 94.69 94 ILE A CA 1
ATOM 750 C C . ILE A 1 94 ? 8.902 0.878 -17.479 1.00 94.69 94 ILE A C 1
ATOM 752 O O . ILE A 1 94 ? 8.051 1.453 -16.804 1.00 94.69 94 ILE A O 1
ATOM 756 N N . SER A 1 95 ? 10.097 1.415 -17.729 1.00 93.94 95 SER A N 1
ATOM 757 C CA . SER A 1 95 ? 10.521 2.706 -17.176 1.00 93.94 95 SER A CA 1
ATOM 758 C C . SER A 1 95 ? 9.696 3.866 -17.745 1.00 93.94 95 SER A C 1
ATOM 760 O O . SER A 1 95 ? 9.201 4.692 -16.984 1.00 93.94 95 SER A O 1
ATOM 762 N N . GLU A 1 96 ? 9.484 3.887 -19.062 1.00 96.50 96 GLU A N 1
ATOM 763 C CA . GLU A 1 96 ? 8.670 4.892 -19.758 1.00 96.50 96 GLU A CA 1
ATOM 764 C C . GLU A 1 96 ? 7.198 4.833 -19.307 1.00 96.50 96 GLU A C 1
ATOM 766 O O . GLU A 1 96 ? 6.578 5.867 -19.050 1.00 96.50 96 GLU A O 1
ATOM 771 N N . ALA A 1 97 ? 6.636 3.629 -19.137 1.00 95.31 97 ALA A N 1
ATOM 772 C CA . ALA A 1 97 ? 5.267 3.452 -18.648 1.00 95.31 97 ALA A CA 1
ATOM 773 C C . ALA A 1 97 ? 5.096 3.902 -17.187 1.00 95.31 97 ALA A C 1
ATOM 775 O O . ALA A 1 97 ? 4.086 4.530 -16.846 1.00 95.31 97 ALA A O 1
ATOM 776 N N . ALA A 1 98 ? 6.077 3.598 -16.331 1.00 95.38 98 ALA A N 1
ATOM 777 C CA . ALA A 1 98 ? 6.100 4.048 -14.945 1.00 95.38 98 ALA A CA 1
ATOM 778 C C . ALA A 1 98 ? 6.190 5.579 -14.866 1.00 95.38 98 ALA A C 1
ATOM 780 O O . ALA A 1 98 ? 5.404 6.200 -14.152 1.00 95.38 98 ALA A O 1
ATOM 781 N N . GLU A 1 99 ? 7.091 6.200 -15.632 1.00 95.56 99 GLU A N 1
ATOM 782 C CA . GLU A 1 99 ? 7.255 7.657 -15.669 1.00 95.56 99 GLU A CA 1
ATOM 783 C C . GLU A 1 99 ? 5.981 8.357 -16.155 1.00 95.56 99 GLU A C 1
ATOM 785 O O . GLU A 1 99 ? 5.489 9.268 -15.488 1.00 95.56 99 GLU A O 1
ATOM 790 N N . ALA A 1 100 ? 5.388 7.885 -17.255 1.00 95.69 100 ALA A N 1
ATOM 791 C CA . ALA A 1 100 ? 4.148 8.444 -17.788 1.00 95.69 100 ALA A CA 1
ATOM 792 C C . ALA A 1 100 ? 2.983 8.333 -16.790 1.00 95.69 100 ALA A C 1
ATOM 794 O O . ALA A 1 100 ? 2.201 9.276 -16.633 1.00 95.69 100 ALA A O 1
ATOM 795 N N . SER A 1 101 ? 2.875 7.196 -16.092 1.00 94.56 101 SER A N 1
ATOM 796 C CA . SER A 1 101 ? 1.861 6.996 -15.052 1.00 94.56 101 SER A CA 1
ATOM 797 C C . SER A 1 101 ? 2.097 7.966 -13.894 1.00 94.56 101 SER A C 1
ATOM 799 O O . SER A 1 101 ? 1.209 8.746 -13.561 1.00 94.56 101 SER A O 1
ATOM 801 N N . MET A 1 102 ? 3.312 8.010 -13.347 1.00 92.62 102 MET A N 1
ATOM 802 C CA . MET A 1 102 ? 3.653 8.883 -12.222 1.00 92.62 102 MET A CA 1
ATOM 803 C C . MET A 1 102 ? 3.484 10.366 -12.547 1.00 92.62 102 MET A C 1
ATOM 805 O O . MET A 1 102 ? 2.949 11.104 -11.724 1.00 92.62 102 MET A O 1
ATOM 809 N N . GLN A 1 103 ? 3.881 10.815 -13.739 1.00 93.81 103 GLN A N 1
ATOM 810 C CA . GLN A 1 103 ? 3.710 12.207 -14.153 1.00 93.81 103 GLN A CA 1
ATOM 811 C C . GLN A 1 103 ? 2.231 12.606 -14.168 1.00 93.81 103 GLN A C 1
ATOM 813 O O . GLN A 1 103 ? 1.876 13.684 -13.685 1.00 93.81 103 GLN A O 1
ATOM 818 N N . ARG A 1 104 ? 1.363 11.730 -14.689 1.00 93.06 104 ARG A N 1
ATOM 819 C CA . ARG A 1 104 ? -0.085 11.947 -14.685 1.00 93.06 104 ARG A CA 1
ATOM 820 C C . ARG A 1 104 ? -0.631 11.996 -13.260 1.00 93.06 104 ARG A C 1
ATOM 822 O O . ARG A 1 104 ? -1.341 12.941 -12.934 1.00 93.06 104 ARG A O 1
ATOM 829 N N . GLU A 1 105 ? -0.309 11.002 -12.433 1.00 91.75 105 GLU A N 1
ATOM 830 C CA . GLU A 1 105 ? -0.854 10.880 -11.075 1.00 91.75 105 GLU A CA 1
ATOM 831 C C . GLU A 1 105 ? -0.392 12.001 -10.149 1.00 91.75 105 GLU A C 1
ATOM 833 O O . GLU A 1 105 ? -1.212 12.659 -9.516 1.00 91.75 105 GLU A O 1
ATOM 838 N N . VAL A 1 106 ? 0.912 12.282 -10.115 1.00 91.12 106 VAL A N 1
ATOM 839 C CA . VAL A 1 106 ? 1.472 13.361 -9.290 1.00 91.12 106 VAL A CA 1
ATOM 840 C C . VAL A 1 106 ? 0.909 14.712 -9.721 1.00 91.12 106 VAL A C 1
ATOM 842 O O . VAL A 1 106 ? 0.600 15.542 -8.868 1.00 91.12 106 VAL A O 1
ATOM 845 N N . GLY A 1 107 ? 0.717 14.919 -11.029 1.00 91.69 107 GLY A N 1
ATOM 846 C CA . GLY A 1 107 ? 0.147 16.151 -11.570 1.00 91.69 107 GLY A CA 1
ATOM 847 C C . GLY A 1 107 ? -1.279 16.436 -11.091 1.00 91.69 107 GLY A C 1
ATOM 848 O O . GLY A 1 107 ? -1.619 17.598 -10.899 1.00 91.69 107 GLY A O 1
ATOM 849 N N . ARG A 1 108 ? -2.092 15.398 -10.855 1.00 94.06 108 ARG A N 1
ATOM 850 C CA . ARG A 1 108 ? -3.481 15.527 -10.374 1.00 94.06 108 ARG A CA 1
ATOM 851 C C . ARG A 1 108 ? -3.657 15.281 -8.877 1.00 94.06 108 ARG A C 1
ATOM 853 O O . ARG A 1 108 ? -4.756 15.464 -8.363 1.00 94.06 108 ARG A O 1
ATOM 860 N N . MET A 1 109 ? -2.599 14.874 -8.178 1.00 94.19 109 MET A N 1
ATOM 861 C CA . MET A 1 109 ? -2.664 14.415 -6.789 1.00 94.19 109 MET A CA 1
ATOM 862 C C . MET A 1 109 ? -3.282 15.458 -5.854 1.00 94.19 109 MET A C 1
ATOM 864 O O . MET A 1 109 ? -4.124 15.122 -5.026 1.00 94.19 109 MET A O 1
ATOM 868 N N . MET A 1 110 ? -2.883 16.727 -5.982 1.00 94.62 110 MET A N 1
ATOM 869 C CA . MET A 1 110 ? -3.409 17.778 -5.108 1.00 94.62 110 MET A CA 1
ATOM 870 C C . MET A 1 110 ? -4.858 18.134 -5.436 1.00 94.62 110 MET A C 1
ATOM 872 O O . MET A 1 110 ? -5.616 18.416 -4.512 1.00 94.62 110 MET A O 1
ATOM 876 N N . ASP A 1 111 ? -5.254 18.086 -6.706 1.00 96.31 111 ASP A N 1
ATOM 877 C CA . ASP A 1 111 ? -6.640 18.339 -7.106 1.00 96.31 111 ASP A CA 1
ATOM 878 C C . ASP A 1 111 ? -7.541 17.208 -6.594 1.00 96.31 111 ASP A C 1
ATOM 880 O O . ASP A 1 111 ? -8.503 17.460 -5.877 1.00 96.31 111 ASP A O 1
ATOM 884 N N . GLN A 1 112 ? -7.162 15.944 -6.822 1.00 94.94 112 GLN A N 1
ATOM 885 C CA . GLN A 1 112 ? -7.879 14.780 -6.283 1.00 94.94 112 GLN A CA 1
ATOM 886 C C . GLN A 1 112 ? -7.951 14.794 -4.755 1.00 94.94 112 GLN A C 1
ATOM 888 O O . GLN A 1 112 ? -8.978 14.445 -4.170 1.00 94.94 112 GLN A O 1
ATOM 893 N N . TRP A 1 113 ? -6.876 15.221 -4.088 1.00 95.56 113 TRP A N 1
ATOM 894 C CA . TRP A 1 113 ? -6.885 15.370 -2.640 1.00 95.56 113 TRP A CA 1
ATOM 895 C C . TRP A 1 113 ? -7.963 16.351 -2.180 1.00 95.56 113 TRP A C 1
ATOM 897 O O . TRP A 1 113 ? -8.750 16.003 -1.304 1.00 95.56 113 TRP A O 1
ATOM 907 N N . HIS A 1 114 ? -8.021 17.553 -2.754 1.00 97.25 114 HIS A N 1
ATOM 908 C CA . HIS A 1 114 ? -8.956 18.585 -2.305 1.00 97.25 114 HIS A CA 1
ATOM 909 C C . HIS A 1 114 ? -10.394 18.347 -2.771 1.00 97.25 114 HIS A C 1
ATOM 911 O O . HIS A 1 114 ? -11.320 18.608 -2.002 1.00 97.25 114 HIS A O 1
ATOM 917 N N . ASP A 1 115 ? -10.576 17.839 -3.987 1.00 97.06 115 ASP A N 1
ATOM 918 C CA . ASP A 1 115 ? -11.889 17.749 -4.623 1.00 97.06 115 ASP A CA 1
ATOM 919 C C . ASP A 1 115 ? -12.603 16.426 -4.316 1.00 97.06 115 ASP A C 1
ATOM 921 O O . ASP A 1 115 ? -13.834 16.383 -4.287 1.00 97.06 115 ASP A O 1
ATOM 925 N N . GLU A 1 116 ? -11.856 15.351 -4.043 1.00 95.00 116 GLU A N 1
ATOM 926 C CA . GLU A 1 116 ? -12.416 14.010 -3.852 1.00 95.00 116 GLU A CA 1
ATOM 927 C C . GLU A 1 116 ? -12.062 13.410 -2.487 1.00 95.00 116 GLU A C 1
ATOM 929 O O . GLU A 1 116 ? -12.950 13.122 -1.679 1.00 95.00 116 GLU A O 1
ATOM 934 N N . HIS A 1 117 ? -10.775 13.212 -2.196 1.00 93.62 117 HIS A N 1
ATOM 935 C CA . HIS A 1 117 ? -10.366 12.412 -1.040 1.00 93.62 117 HIS A CA 1
ATOM 936 C C . HIS A 1 117 ? -10.633 13.114 0.292 1.00 93.62 117 HIS A C 1
ATOM 938 O O . HIS A 1 117 ? -11.258 12.526 1.175 1.00 93.62 117 HIS A O 1
ATOM 944 N N . LEU A 1 118 ? -10.209 14.370 0.452 1.00 95.69 118 LEU A N 1
ATOM 945 C CA . LEU A 1 118 ? -10.370 15.114 1.699 1.00 95.69 118 LEU A CA 1
ATOM 946 C C . LEU A 1 118 ? -11.851 15.296 2.082 1.00 95.69 118 LEU A C 1
ATOM 948 O O . LEU A 1 118 ? -12.180 15.015 3.242 1.00 95.69 118 LEU A O 1
ATOM 952 N N . PRO A 1 119 ? -12.769 15.692 1.174 1.00 96.25 119 PRO A N 1
ATOM 953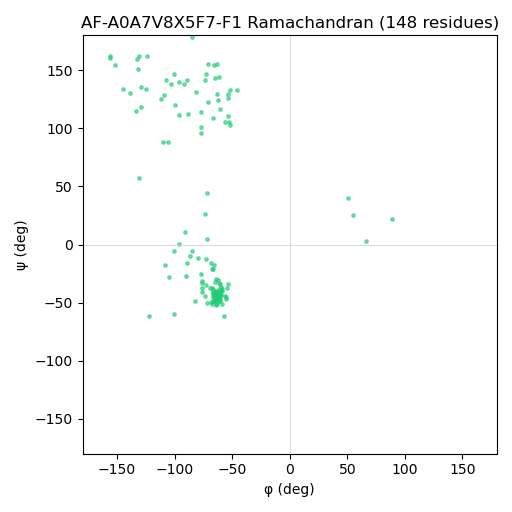 C CA . PRO A 1 119 ? -14.194 15.762 1.491 1.00 96.25 119 PRO A CA 1
ATOM 954 C C . PRO A 1 119 ? -14.777 14.400 1.886 1.00 96.25 119 PRO A C 1
ATOM 956 O O . PRO A 1 119 ? -15.485 14.307 2.893 1.00 96.25 119 PRO A O 1
ATOM 959 N N . ASN A 1 120 ? -14.440 13.334 1.149 1.00 93.00 120 ASN A N 1
ATOM 960 C CA . ASN A 1 120 ? -14.943 11.986 1.419 1.00 93.00 120 ASN A CA 1
ATOM 961 C C . ASN A 1 120 ? -14.457 11.453 2.772 1.00 93.00 120 ASN A C 1
ATOM 963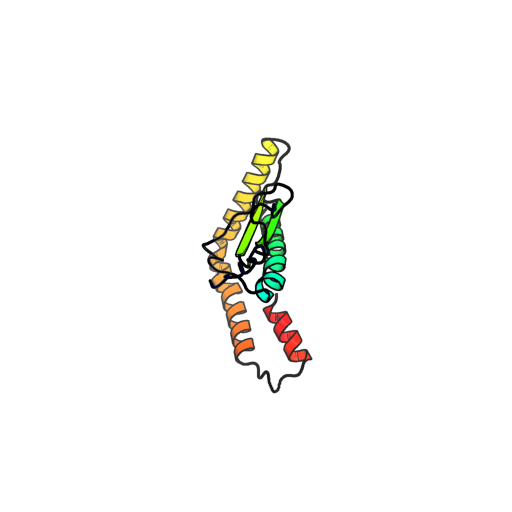 O O . ASN A 1 120 ? -15.267 10.992 3.579 1.00 93.00 120 ASN A O 1
ATOM 967 N N . ILE A 1 121 ? -13.159 11.576 3.058 1.00 92.00 121 ILE A N 1
ATOM 968 C CA . ILE A 1 121 ? -12.561 11.181 4.340 1.00 92.00 121 ILE A CA 1
ATOM 969 C C . ILE A 1 121 ? -13.189 11.988 5.478 1.00 92.00 121 ILE A C 1
ATOM 971 O O . ILE A 1 121 ? -13.617 11.417 6.479 1.00 92.00 121 ILE A O 1
ATOM 975 N N . THR A 1 122 ? -13.320 13.307 5.317 1.00 94.50 122 THR A N 1
ATOM 976 C CA . THR A 1 122 ? -13.914 14.181 6.340 1.00 94.50 122 THR A CA 1
ATOM 977 C C . THR A 1 122 ? -15.367 13.804 6.629 1.00 94.50 122 THR A C 1
ATOM 979 O O . THR A 1 122 ? -15.770 13.738 7.790 1.00 94.50 122 THR A O 1
ATOM 982 N N . SER A 1 123 ? -16.158 13.521 5.591 1.00 92.38 123 SER A N 1
ATOM 983 C CA . SER A 1 123 ? -17.547 13.073 5.727 1.00 92.38 123 SER A CA 1
ATOM 984 C C . SER A 1 123 ? -17.642 11.753 6.500 1.00 92.38 123 SER A C 1
ATOM 986 O O . SER A 1 123 ? -18.379 11.662 7.487 1.00 92.38 123 SER A O 1
ATOM 988 N N . ARG A 1 124 ? -16.829 10.755 6.125 1.00 90.38 124 ARG A N 1
ATOM 989 C CA . ARG A 1 124 ? -16.788 9.442 6.789 1.00 90.38 124 ARG A CA 1
ATOM 990 C C . ARG A 1 124 ? -16.331 9.548 8.248 1.00 90.38 124 ARG A C 1
ATOM 992 O O . ARG A 1 124 ? -16.968 8.969 9.126 1.00 90.38 124 ARG A O 1
ATOM 999 N N . LEU A 1 125 ? -15.299 10.345 8.532 1.00 90.88 125 LEU A N 1
ATOM 1000 C CA . LEU A 1 125 ? -14.826 10.601 9.898 1.00 90.88 125 LEU A CA 1
ATOM 1001 C C . LEU A 1 125 ? -15.883 11.304 10.756 1.00 90.88 125 LEU A C 1
ATOM 1003 O O . LEU A 1 125 ? -16.078 10.944 11.916 1.00 90.88 125 LEU A O 1
ATOM 1007 N N . ASN A 1 126 ? -16.594 12.287 10.198 1.00 92.38 126 ASN A N 1
ATOM 1008 C CA . ASN A 1 126 ? -17.685 12.954 10.906 1.00 92.38 126 ASN A CA 1
ATOM 1009 C C . ASN A 1 126 ? -18.824 11.987 11.228 1.00 92.38 126 ASN A C 1
ATOM 1011 O O . ASN A 1 126 ? -19.360 12.035 12.333 1.00 92.38 126 ASN A O 1
ATOM 1015 N N . ARG A 1 127 ? -19.169 11.094 10.296 1.00 89.19 127 ARG A N 1
ATOM 1016 C CA . ARG A 1 127 ? -20.184 10.064 10.527 1.00 89.19 127 ARG A CA 1
ATOM 1017 C C . ARG A 1 127 ? -19.761 9.090 11.625 1.00 89.19 127 ARG A C 1
ATOM 1019 O O . ARG A 1 127 ? -20.544 8.879 12.543 1.00 89.19 127 ARG A O 1
ATOM 1026 N N . LEU A 1 128 ? -18.527 8.578 11.581 1.00 89.75 128 LEU A N 1
ATOM 1027 C CA . LEU A 1 128 ? -17.975 7.717 12.636 1.00 89.75 128 LEU A CA 1
ATOM 1028 C C . LEU A 1 128 ? -18.036 8.384 14.010 1.00 89.75 128 LEU A C 1
ATOM 1030 O O . LEU A 1 128 ? -18.474 7.774 14.978 1.00 89.75 128 LEU A O 1
ATOM 1034 N N . ARG A 1 129 ? -17.612 9.648 14.095 1.00 89.81 129 ARG A N 1
ATOM 1035 C CA . ARG A 1 129 ? -17.577 10.396 15.356 1.00 89.81 129 ARG A CA 1
ATOM 1036 C C . ARG A 1 129 ? -18.965 10.630 15.954 1.00 89.81 129 ARG A C 1
ATOM 1038 O O . ARG A 1 129 ? -19.080 10.751 17.168 1.00 89.81 129 ARG A O 1
ATOM 1045 N N . ASN A 1 130 ? -19.986 10.730 15.110 1.00 90.69 130 ASN A N 1
ATOM 1046 C CA . ASN A 1 130 ? -21.356 11.016 15.526 1.00 90.69 130 ASN A CA 1
ATOM 1047 C C . ASN A 1 130 ? -22.217 9.750 15.678 1.00 90.69 130 ASN A C 1
ATOM 1049 O O . ASN A 1 130 ? -23.403 9.871 15.976 1.00 90.69 130 ASN A O 1
ATOM 1053 N N . LEU A 1 131 ? -21.658 8.559 15.443 1.00 90.38 131 LEU A N 1
ATOM 1054 C CA . LEU A 1 131 ? -22.374 7.300 15.605 1.00 90.38 131 LEU A CA 1
ATOM 1055 C C . LEU A 1 131 ? -22.605 7.014 17.092 1.00 90.38 131 LEU A C 1
ATOM 1057 O O . LEU A 1 131 ? -21.652 6.910 17.865 1.00 90.38 131 LEU A O 1
ATOM 1061 N N . ASP A 1 132 ? -23.866 6.839 17.478 1.00 92.62 132 ASP A N 1
ATOM 1062 C CA . ASP A 1 132 ? -24.220 6.313 18.793 1.00 92.62 132 ASP A CA 1
ATOM 1063 C C . ASP A 1 132 ? -24.014 4.796 18.802 1.00 92.62 132 ASP A C 1
ATOM 1065 O O . ASP A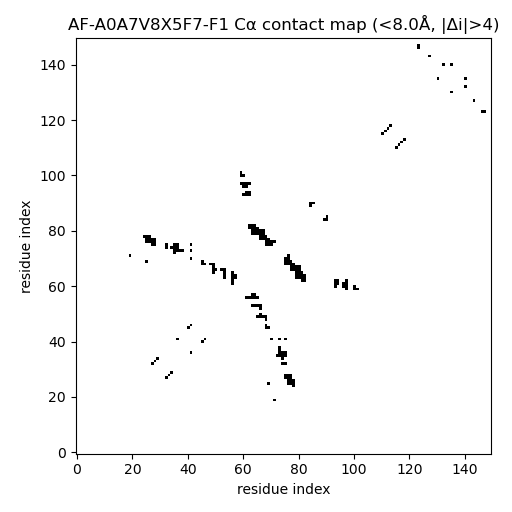 1 132 ? -24.864 4.032 18.351 1.00 92.62 132 ASP A O 1
ATOM 1069 N N . VAL A 1 133 ? -22.851 4.362 19.285 1.00 91.19 133 VAL A N 1
ATOM 1070 C CA . VAL A 1 133 ? -22.479 2.942 19.320 1.00 91.19 133 VAL A CA 1
ATOM 1071 C C . VAL A 1 133 ? -23.386 2.139 20.255 1.00 91.19 133 VAL A C 1
ATOM 1073 O O . VAL A 1 133 ? -23.633 0.967 19.989 1.00 91.19 133 VAL A O 1
ATOM 1076 N N . GLU A 1 134 ? -23.885 2.744 21.336 1.00 91.69 134 GLU A N 1
ATOM 1077 C CA . GLU A 1 134 ? -24.720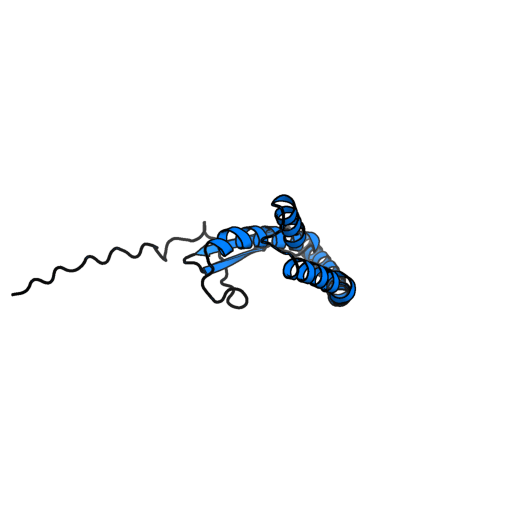 2.048 22.322 1.00 91.69 134 GLU A CA 1
ATOM 1078 C C . GLU A 1 134 ? -26.150 1.846 21.807 1.00 91.69 134 GLU A C 1
ATOM 1080 O O . GLU A 1 134 ? -26.784 0.835 22.117 1.00 91.69 134 GLU A O 1
ATOM 1085 N N . GLY A 1 135 ? -26.643 2.795 21.007 1.00 92.12 135 GLY A N 1
ATOM 1086 C CA . GLY A 1 135 ? -27.963 2.744 20.380 1.00 92.12 135 GLY A CA 1
ATOM 1087 C C . GLY A 1 135 ? -28.009 2.069 19.004 1.00 92.12 135 GLY A C 1
ATOM 1088 O O . GLY A 1 135 ? -29.101 1.729 18.545 1.00 92.12 135 GLY A O 1
ATOM 1089 N N . ALA A 1 136 ? -26.867 1.877 18.336 1.00 92.31 136 ALA A N 1
ATOM 1090 C CA . ALA A 1 136 ? -26.807 1.315 16.988 1.00 92.31 136 ALA A CA 1
ATOM 1091 C C . ALA A 1 136 ? -27.081 -0.195 16.961 1.00 92.31 136 ALA A C 1
ATOM 1093 O O . ALA A 1 136 ? -26.606 -0.972 17.792 1.00 92.31 136 ALA A O 1
ATOM 1094 N N . SER A 1 137 ? -27.805 -0.636 15.935 1.00 94.06 137 SER A N 1
ATOM 1095 C CA . SER A 1 137 ? -27.956 -2.059 15.648 1.00 94.06 137 SER A CA 1
ATOM 1096 C C . SER A 1 137 ? -26.646 -2.671 15.119 1.00 94.06 137 SER A C 1
ATOM 1098 O O . SER A 1 137 ? -25.832 -1.975 14.505 1.00 94.06 137 SER A O 1
ATOM 1100 N N . PRO A 1 138 ? -26.433 -3.991 15.281 1.00 92.81 138 PRO A N 1
ATOM 1101 C CA . PRO A 1 138 ? -25.265 -4.671 14.719 1.00 92.81 138 PRO A CA 1
ATOM 1102 C C . PRO A 1 138 ? -25.088 -4.462 13.207 1.00 92.81 138 PRO A C 1
ATOM 1104 O O . PRO A 1 138 ? -23.962 -4.283 12.749 1.00 92.81 138 PRO A O 1
ATOM 1107 N N . ASP A 1 139 ? -26.181 -4.420 12.441 1.00 93.50 139 ASP A N 1
ATOM 1108 C CA . ASP A 1 139 ? -26.136 -4.199 10.990 1.00 93.50 139 ASP A CA 1
ATOM 1109 C C . ASP A 1 139 ? -25.663 -2.779 10.642 1.00 93.50 139 ASP A C 1
ATOM 1111 O O . ASP A 1 139 ? -24.902 -2.585 9.692 1.00 93.50 139 ASP A O 1
ATOM 1115 N N . GLU A 1 140 ? -26.067 -1.775 11.426 1.00 88.44 140 GLU A N 1
ATOM 1116 C CA . GLU A 1 140 ? -25.589 -0.397 11.268 1.00 88.44 140 GLU A CA 1
ATOM 1117 C C . GLU A 1 140 ? -24.100 -0.277 11.594 1.00 88.44 140 GLU A C 1
ATOM 1119 O O . GLU A 1 140 ? -23.378 0.427 10.884 1.00 88.44 140 GLU A O 1
ATOM 1124 N N . LEU A 1 141 ? -23.627 -0.996 12.617 1.00 89.94 141 LEU A N 1
ATOM 1125 C CA . LEU A 1 141 ? -22.209 -1.047 12.975 1.00 89.94 141 LEU A CA 1
ATOM 1126 C C . LEU A 1 141 ? -21.374 -1.717 11.877 1.00 89.94 141 LEU A C 1
ATOM 1128 O O . LEU A 1 141 ? -20.347 -1.168 11.481 1.00 89.94 141 LEU A O 1
ATOM 1132 N N . VAL A 1 142 ? -21.817 -2.861 11.346 1.00 89.44 142 VAL A N 1
ATOM 1133 C CA . VAL A 1 142 ? -21.125 -3.559 10.247 1.00 89.44 142 VAL A CA 1
ATOM 1134 C C . VAL A 1 142 ? -21.078 -2.684 9.001 1.00 89.44 142 VAL A C 1
ATOM 1136 O O . VAL A 1 142 ? -20.004 -2.460 8.453 1.00 89.44 142 VAL A O 1
ATOM 1139 N N . LYS A 1 143 ? -22.212 -2.099 8.604 1.00 88.81 143 LYS A N 1
ATOM 1140 C CA . LYS A 1 143 ? -22.260 -1.197 7.451 1.00 88.81 143 LYS A CA 1
ATOM 1141 C C . LYS A 1 143 ? -21.333 0.005 7.628 1.00 88.81 143 LYS A C 1
ATOM 1143 O O . LYS A 1 143 ? -20.687 0.429 6.676 1.00 88.81 143 LYS A O 1
ATOM 1148 N N . MET A 1 144 ? -21.263 0.566 8.834 1.00 85.75 144 MET A N 1
ATOM 1149 C CA . MET A 1 144 ? -20.353 1.671 9.119 1.00 85.75 144 MET A CA 1
ATOM 1150 C C . MET A 1 144 ? -18.888 1.244 8.988 1.00 85.75 144 MET A C 1
ATOM 1152 O O . MET A 1 144 ? -18.100 2.005 8.433 1.00 85.75 144 MET A O 1
ATOM 1156 N N . LEU A 1 145 ? -18.529 0.047 9.466 1.00 83.69 145 LEU A N 1
ATOM 1157 C CA . LEU A 1 145 ? -17.184 -0.515 9.320 1.00 83.69 145 LEU A CA 1
ATOM 1158 C C . LEU A 1 145 ? -16.824 -0.755 7.849 1.00 83.69 145 LEU A C 1
ATOM 1160 O O . LEU A 1 145 ? -15.725 -0.388 7.438 1.00 83.69 145 LEU A O 1
ATOM 1164 N N . ASP A 1 146 ? -17.752 -1.275 7.046 1.00 84.56 146 ASP A N 1
ATOM 1165 C CA . ASP A 1 146 ? -17.552 -1.459 5.604 1.00 84.56 146 ASP A CA 1
ATOM 1166 C C . ASP A 1 146 ? -17.342 -0.118 4.887 1.00 84.56 146 ASP A C 1
ATOM 1168 O O . ASP A 1 146 ? -16.470 0.018 4.036 1.00 84.56 146 ASP A O 1
ATOM 1172 N N . GLU A 1 147 ? -18.095 0.918 5.259 1.00 80.81 147 GLU A N 1
ATOM 1173 C CA . GLU A 1 147 ? -17.958 2.248 4.659 1.00 80.81 147 GLU A CA 1
ATOM 1174 C C . GLU A 1 147 ? -16.621 2.941 4.986 1.00 80.81 147 GLU A C 1
ATOM 1176 O O . GLU A 1 147 ? -16.231 3.868 4.275 1.00 80.81 147 GLU A O 1
ATOM 1181 N N . VAL A 1 148 ? -15.912 2.544 6.047 1.00 74.38 148 VAL A N 1
ATOM 1182 C CA . VAL A 1 148 ? -14.623 3.156 6.447 1.00 74.38 148 VAL A CA 1
ATOM 1183 C C . VAL A 1 148 ? -13.419 2.259 6.203 1.00 74.38 148 VAL A C 1
ATOM 1185 O O . VAL A 1 148 ? -12.299 2.760 6.197 1.00 74.38 148 VAL A O 1
ATOM 1188 N N . GLY A 1 149 ? -13.642 0.958 6.016 1.00 60.94 149 GLY A N 1
ATOM 1189 C CA . GLY A 1 149 ? -12.610 -0.032 5.720 1.00 60.94 149 GLY A CA 1
ATOM 1190 C C . GLY A 1 149 ? -12.242 -0.150 4.237 1.00 60.94 149 GLY A C 1
ATOM 1191 O O . GLY A 1 149 ? -11.315 -0.898 3.928 1.00 60.94 149 GLY A O 1
ATOM 1192 N N . VAL A 1 150 ? -12.953 0.559 3.348 1.00 49.75 150 VAL A N 1
ATOM 1193 C CA . VAL A 1 150 ? -12.696 0.637 1.894 1.00 49.75 150 VAL A CA 1
ATOM 1194 C C . VAL A 1 150 ? -12.023 1.947 1.520 1.00 49.75 150 VAL A C 1
ATOM 1196 O O . VAL A 1 150 ? -12.656 3.015 1.732 1.00 49.75 150 VAL A O 1
#